Protein AF-A0A0Q3UTJ5-F1 (afdb_monomer_lite)

InterPro domains:
  IPR000152 EGF-type aspartate/asparagine hydroxylation site [PS00010] (29-40)
  IPR000742 EGF-like domain [PS01186] (38-53)
  IPR000742 EGF-like domain [SM00181] (17-54)
  IPR001881 EGF-like calcium-binding domain [SM00179] (14-54)
  IPR018097 EGF-like calcium-binding, conserved site [PS01187] (14-38)
  IPR049883 NOTCH1, EGF-like calcium-binding domain [PF07645] (14-53)
  IPR052080 von Willebrand factor C/EGF & Fibrillin [PTHR47333] (13-55)

Radius of gyration: 30.63 Å; chains: 1; bounding box: 80×65×55 Å

pLDDT: mean 75.4, std 16.78, range [41.69, 96.88]

Structure (mmCIF, N/CA/C/O backbone):
data_AF-A0A0Q3UTJ5-F1
#
_entry.id   AF-A0A0Q3UTJ5-F1
#
loop_
_atom_site.group_PDB
_atom_site.id
_atom_site.type_symbol
_atom_site.label_atom_id
_atom_site.label_alt_id
_atom_site.label_comp_id
_atom_site.label_asym_id
_atom_site.label_entity_id
_atom_site.label_seq_id
_atom_site.pdbx_PDB_ins_code
_atom_site.Cartn_x
_atom_site.Cartn_y
_atom_site.Cartn_z
_atom_site.occupancy
_atom_site.B_iso_or_equiv
_atom_site.auth_seq_id
_atom_site.auth_comp_id
_atom_site.auth_asym_id
_atom_site.auth_atom_id
_atom_site.pdbx_PDB_model_num
ATOM 1 N N . MET A 1 1 ? 36.091 -34.484 -17.602 1.00 43.53 1 MET A N 1
ATOM 2 C CA . MET A 1 1 ? 34.878 -34.883 -18.352 1.00 43.53 1 MET A CA 1
ATOM 3 C C . MET A 1 1 ? 33.910 -35.447 -17.314 1.00 43.53 1 MET A C 1
ATOM 5 O O . MET A 1 1 ? 34.266 -36.459 -16.740 1.00 43.53 1 MET A O 1
ATOM 9 N N . HIS A 1 2 ? 32.810 -34.830 -16.882 1.00 41.69 2 HIS A N 1
ATOM 10 C CA . HIS A 1 2 ? 31.929 -33.809 -17.450 1.00 41.69 2 HIS A CA 1
ATOM 11 C C . HIS A 1 2 ? 31.381 -32.863 -16.353 1.00 41.69 2 HIS A C 1
ATOM 13 O O . HIS A 1 2 ? 30.984 -33.337 -15.297 1.00 41.69 2 HIS A O 1
ATOM 19 N N . HIS A 1 3 ? 31.331 -31.572 -16.702 1.00 46.81 3 HIS A N 1
ATOM 20 C CA . HIS A 1 3 ? 30.205 -30.627 -16.586 1.00 46.81 3 HIS A CA 1
ATOM 21 C C . HIS A 1 3 ? 29.738 -30.138 -15.199 1.00 46.81 3 HIS A C 1
ATOM 23 O O . HIS A 1 3 ? 29.058 -30.837 -14.459 1.00 46.81 3 HIS A O 1
ATOM 29 N N . ASP A 1 4 ? 30.051 -28.861 -14.949 1.00 58.75 4 ASP A N 1
ATOM 30 C CA . ASP A 1 4 ? 29.087 -27.788 -14.648 1.00 58.75 4 ASP A CA 1
ATOM 31 C C . ASP A 1 4 ? 28.059 -28.005 -13.530 1.00 58.75 4 ASP A C 1
ATOM 33 O O . ASP A 1 4 ? 26.873 -28.176 -13.791 1.00 58.75 4 ASP A O 1
ATOM 37 N N . LEU A 1 5 ? 28.484 -27.841 -12.274 1.00 59.97 5 LEU A N 1
ATOM 38 C CA . LEU A 1 5 ? 27.578 -27.487 -11.169 1.00 59.97 5 LEU A CA 1
ATOM 39 C C . LEU A 1 5 ? 28.166 -26.386 -10.270 1.00 59.97 5 LEU A C 1
ATOM 41 O O . LEU A 1 5 ? 28.040 -26.425 -9.053 1.00 59.97 5 LEU A O 1
ATOM 45 N N . CYS A 1 6 ? 28.796 -25.372 -10.870 1.00 56.34 6 CYS A N 1
ATOM 46 C CA . CYS A 1 6 ? 29.050 -24.092 -10.196 1.00 56.34 6 CYS A CA 1
ATOM 47 C C . CYS A 1 6 ? 28.414 -22.942 -10.993 1.00 56.34 6 CYS A C 1
ATOM 49 O O . CYS A 1 6 ? 29.062 -21.985 -11.405 1.00 56.34 6 CYS A O 1
ATOM 51 N N . SER A 1 7 ? 27.125 -23.092 -11.299 1.00 50.16 7 SER A N 1
ATOM 52 C CA . SER A 1 7 ? 26.287 -22.013 -11.844 1.00 50.16 7 SER A CA 1
ATOM 53 C C . SER A 1 7 ? 24.865 -22.024 -11.274 1.00 50.16 7 SER A C 1
ATOM 55 O O . SER A 1 7 ? 24.000 -21.351 -11.818 1.00 50.16 7 SER A O 1
ATOM 57 N N . SER A 1 8 ? 24.586 -22.768 -10.193 1.00 57.75 8 SER A N 1
ATOM 58 C CA . SER A 1 8 ? 23.221 -22.838 -9.644 1.00 57.75 8 SER A CA 1
ATOM 59 C C . SER A 1 8 ? 22.927 -21.868 -8.505 1.00 57.75 8 SER A C 1
ATOM 61 O O . SER A 1 8 ? 21.786 -21.844 -8.072 1.00 57.75 8 SER A O 1
ATOM 63 N N . TRP A 1 9 ? 23.888 -21.070 -8.041 1.00 53.38 9 TRP A N 1
ATOM 64 C CA . TRP A 1 9 ? 23.611 -19.900 -7.200 1.00 53.38 9 TRP A CA 1
ATOM 65 C C . TRP A 1 9 ? 24.229 -18.668 -7.853 1.00 53.38 9 TRP A C 1
ATOM 67 O O . TRP A 1 9 ? 25.098 -18.001 -7.300 1.00 53.38 9 TRP A O 1
ATOM 77 N N . ALA A 1 10 ? 23.782 -18.373 -9.077 1.00 57.03 10 ALA A N 1
ATOM 78 C CA . ALA A 1 10 ? 23.543 -16.970 -9.358 1.00 57.03 10 ALA A CA 1
ATOM 79 C C . ALA A 1 10 ? 22.440 -16.582 -8.377 1.00 57.03 10 ALA A C 1
ATOM 81 O O . ALA A 1 10 ? 21.315 -17.064 -8.497 1.00 57.03 10 ALA A O 1
ATOM 82 N N . GLU A 1 11 ? 22.824 -15.851 -7.336 1.00 58.44 11 GLU A N 1
ATOM 83 C CA . GLU A 1 11 ? 21.916 -15.058 -6.528 1.00 58.44 11 GLU A CA 1
ATOM 84 C C . GLU A 1 11 ? 20.930 -14.410 -7.507 1.00 58.44 11 GLU A C 1
ATOM 86 O O . GLU A 1 11 ? 21.316 -13.509 -8.256 1.00 58.44 11 GLU A O 1
ATOM 91 N N . ASP A 1 12 ? 19.700 -14.923 -7.583 1.00 62.78 12 ASP A N 1
ATOM 92 C CA . ASP A 1 12 ? 18.616 -14.279 -8.320 1.00 62.78 12 ASP A CA 1
ATOM 93 C C . ASP A 1 12 ? 18.233 -13.055 -7.492 1.00 62.78 12 ASP A C 1
ATOM 95 O O . ASP A 1 12 ? 17.244 -13.026 -6.763 1.00 62.78 12 ASP A O 1
ATOM 99 N N . THR A 1 13 ? 19.145 -12.083 -7.483 1.00 73.56 13 THR A N 1
ATOM 100 C CA . THR A 1 13 ? 18.925 -10.773 -6.902 1.00 73.56 13 THR A CA 1
ATOM 101 C C . THR A 1 13 ? 18.013 -10.071 -7.880 1.00 73.56 13 THR A C 1
ATOM 103 O O . THR A 1 13 ? 18.450 -9.357 -8.781 1.00 73.56 13 THR A O 1
ATOM 106 N N . ASP A 1 14 ? 16.731 -10.380 -7.721 1.00 85.00 14 ASP A N 1
ATOM 107 C CA . ASP A 1 14 ? 15.643 -9.687 -8.372 1.00 85.00 14 ASP A CA 1
ATOM 108 C C . ASP A 1 14 ? 15.854 -8.178 -8.224 1.00 85.00 14 ASP A C 1
ATOM 110 O O . ASP A 1 14 ? 16.090 -7.663 -7.124 1.00 85.00 14 ASP A O 1
ATOM 114 N N . VAL A 1 15 ? 15.845 -7.477 -9.352 1.00 89.00 15 VAL A N 1
ATOM 115 C CA . VAL A 1 15 ? 16.027 -6.033 -9.362 1.00 89.00 15 VAL A CA 1
ATOM 116 C C . VAL A 1 15 ? 14.687 -5.398 -9.039 1.00 89.00 15 VAL A C 1
ATOM 118 O O . VAL A 1 15 ? 13.745 -5.538 -9.801 1.00 89.00 15 VAL A O 1
ATOM 121 N N . ASP A 1 16 ? 14.603 -4.665 -7.929 1.00 90.38 16 ASP A N 1
ATOM 122 C CA . ASP A 1 16 ? 13.373 -3.949 -7.599 1.00 90.38 16 ASP A CA 1
ATOM 123 C C . ASP A 1 16 ? 13.181 -2.764 -8.555 1.00 90.38 16 ASP A C 1
ATOM 125 O O . ASP A 1 16 ? 13.697 -1.661 -8.332 1.00 90.38 16 ASP A O 1
ATOM 129 N N . GLU A 1 17 ? 12.434 -2.969 -9.640 1.00 91.31 17 GLU A N 1
ATOM 130 C CA . GLU A 1 17 ? 12.169 -1.894 -10.594 1.00 91.31 17 GLU A CA 1
ATOM 131 C C . GLU A 1 17 ? 11.224 -0.829 -10.024 1.00 91.31 17 GLU A C 1
ATOM 133 O O . GLU A 1 17 ? 11.194 0.296 -10.532 1.00 91.31 17 GLU A O 1
ATOM 138 N N . CYS A 1 18 ? 10.494 -1.132 -8.943 1.00 93.88 18 CYS A N 1
ATOM 139 C CA . CYS A 1 18 ? 9.667 -0.163 -8.225 1.00 93.88 18 CYS A CA 1
ATOM 140 C C . CYS A 1 18 ? 10.490 0.787 -7.350 1.00 93.88 18 CYS A C 1
ATOM 142 O O . CYS A 1 18 ? 10.024 1.892 -7.057 1.00 93.88 18 CYS A O 1
ATOM 144 N N . ALA A 1 19 ? 11.716 0.412 -6.975 1.00 91.44 19 ALA A N 1
ATOM 145 C CA . ALA A 1 19 ? 12.646 1.308 -6.290 1.00 91.44 19 ALA A CA 1
ATOM 146 C C . ALA A 1 19 ? 13.109 2.474 -7.189 1.00 91.44 19 ALA A C 1
ATOM 148 O O . ALA A 1 19 ? 13.583 3.501 -6.694 1.00 91.44 19 ALA A O 1
ATOM 149 N N . ALA A 1 20 ? 12.945 2.359 -8.511 1.00 86.25 20 ALA A N 1
ATOM 150 C CA . ALA A 1 20 ? 13.214 3.445 -9.440 1.00 86.25 20 ALA A CA 1
ATOM 151 C C . ALA A 1 20 ? 12.061 4.462 -9.464 1.00 86.25 20 ALA A C 1
ATOM 153 O O . ALA A 1 20 ? 10.900 4.113 -9.654 1.00 86.25 20 ALA A O 1
ATOM 154 N N . GLN A 1 21 ? 12.375 5.761 -9.416 1.00 78.12 21 GLN A N 1
ATOM 155 C CA . GLN A 1 21 ? 11.370 6.834 -9.547 1.00 78.12 21 GLN A CA 1
ATOM 156 C C . GLN A 1 21 ? 10.633 6.840 -10.901 1.00 78.12 21 GLN A C 1
ATOM 158 O O . GLN A 1 21 ? 9.615 7.512 -11.052 1.00 78.12 21 GLN A O 1
ATOM 163 N N . SER A 1 22 ? 11.134 6.100 -11.891 1.00 85.12 22 SER A N 1
ATOM 164 C CA . SER A 1 22 ? 10.608 6.028 -13.255 1.00 85.12 22 SER A CA 1
ATOM 165 C C . SER A 1 22 ? 9.931 4.692 -13.589 1.00 85.12 22 SER A C 1
ATOM 167 O O . SER A 1 22 ? 9.873 4.329 -14.762 1.00 85.12 22 SER A O 1
ATOM 169 N N . HIS A 1 23 ? 9.404 3.961 -12.600 1.00 87.50 23 HIS A N 1
ATOM 170 C CA . HIS A 1 23 ? 8.747 2.657 -12.807 1.00 87.50 23 HIS A CA 1
ATOM 171 C C . HIS A 1 23 ? 7.529 2.711 -13.762 1.00 87.50 23 HIS A C 1
ATOM 173 O O . HIS A 1 23 ? 7.081 1.699 -14.295 1.00 87.50 23 HIS A O 1
ATOM 179 N N . GLY A 1 24 ? 6.980 3.901 -14.037 1.00 90.75 24 GLY A N 1
ATOM 180 C CA . GLY A 1 24 ? 6.007 4.114 -15.117 1.00 90.75 24 GLY A CA 1
ATOM 181 C C . GLY A 1 24 ? 4.583 3.633 -14.819 1.00 90.75 24 GLY A C 1
ATOM 182 O O . GLY A 1 24 ? 3.746 3.633 -15.719 1.00 90.75 24 GLY A O 1
ATOM 183 N N . CYS A 1 25 ? 4.298 3.255 -13.572 1.00 94.75 25 CYS A N 1
ATOM 184 C CA . CYS A 1 25 ? 2.939 2.999 -13.097 1.00 94.75 25 CYS A CA 1
ATOM 185 C C . CYS A 1 25 ? 2.263 4.316 -12.727 1.00 94.75 25 CYS A C 1
ATOM 187 O O . CYS A 1 25 ? 2.862 5.154 -12.059 1.00 94.75 25 CYS A O 1
ATOM 189 N N . SER A 1 26 ? 0.997 4.475 -13.104 1.00 94.94 26 SER A N 1
ATOM 190 C CA . SER A 1 26 ? 0.229 5.687 -12.790 1.00 94.94 26 SER A CA 1
ATOM 191 C C . SER A 1 26 ? -0.084 5.858 -11.300 1.00 94.94 26 SER A C 1
ATOM 193 O O . SER A 1 26 ? -0.252 6.988 -10.846 1.00 94.94 26 SER A O 1
ATOM 195 N N . GLN A 1 27 ? -0.191 4.758 -10.544 1.00 94.38 27 GLN A N 1
ATOM 196 C CA . GLN A 1 27 ? -0.545 4.788 -9.122 1.00 94.38 27 GLN A CA 1
ATOM 197 C C . GLN A 1 27 ? 0.373 3.919 -8.261 1.00 94.38 27 GLN A C 1
ATOM 199 O O . GLN A 1 27 ? 1.183 4.461 -7.515 1.00 94.38 27 GLN A O 1
ATOM 204 N N . LEU A 1 28 ? 0.228 2.592 -8.312 1.00 94.69 28 LEU A N 1
ATOM 205 C CA . LEU A 1 28 ? 0.979 1.664 -7.464 1.00 94.69 28 LEU A CA 1
ATOM 206 C C . LEU A 1 28 ? 1.900 0.796 -8.324 1.00 94.69 28 LEU A C 1
ATOM 208 O O . LEU A 1 28 ? 1.497 0.346 -9.397 1.00 94.69 28 LEU A O 1
ATOM 212 N N . CYS A 1 29 ? 3.110 0.544 -7.826 1.00 95.75 29 CYS A N 1
ATOM 213 C CA . CYS A 1 29 ? 4.068 -0.404 -8.387 1.00 95.75 29 CYS A CA 1
ATOM 214 C C . CYS A 1 29 ? 4.252 -1.558 -7.401 1.00 95.75 29 CYS A C 1
ATOM 216 O O . CYS A 1 29 ? 4.420 -1.320 -6.205 1.00 95.75 29 CYS A O 1
ATOM 218 N N . LEU A 1 30 ? 4.169 -2.791 -7.891 1.00 94.94 30 LEU A N 1
ATOM 219 C CA . LEU A 1 30 ? 4.362 -4.007 -7.111 1.00 94.94 30 LEU A CA 1
ATOM 220 C C . LEU A 1 30 ? 5.518 -4.798 -7.718 1.00 94.94 30 LEU A C 1
ATOM 222 O O . LEU A 1 30 ? 5.378 -5.315 -8.830 1.00 94.94 30 LEU A O 1
ATOM 226 N N . ASN A 1 31 ? 6.621 -4.899 -6.980 1.00 93.38 31 ASN A N 1
ATOM 227 C CA . ASN A 1 31 ? 7.765 -5.705 -7.382 1.00 93.38 31 ASN A CA 1
ATOM 228 C C . ASN A 1 31 ? 7.433 -7.205 -7.287 1.00 93.38 31 ASN A C 1
ATOM 230 O O . ASN A 1 31 ? 6.692 -7.630 -6.394 1.00 93.38 31 ASN A O 1
ATOM 234 N N . THR A 1 32 ? 7.943 -8.007 -8.214 1.00 91.19 32 THR A N 1
ATOM 235 C CA . THR A 1 32 ? 7.732 -9.459 -8.296 1.00 91.19 32 THR A CA 1
ATOM 2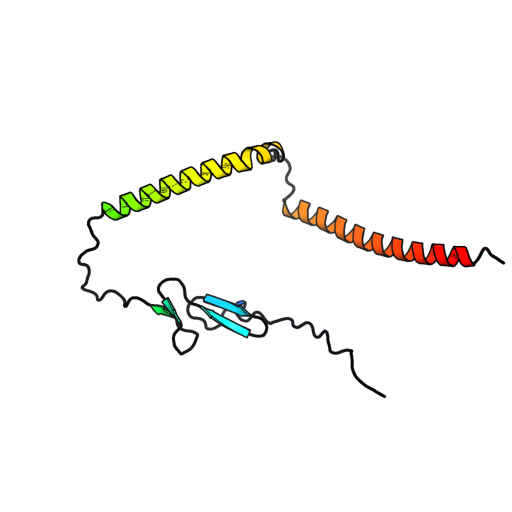36 C C . THR A 1 32 ? 9.029 -10.145 -8.721 1.00 91.19 32 THR A C 1
ATOM 238 O O . THR A 1 32 ? 9.816 -9.560 -9.436 1.00 91.19 32 THR A O 1
ATOM 241 N N . ALA A 1 33 ? 9.260 -11.405 -8.352 1.00 89.94 33 ALA A N 1
ATOM 242 C CA . ALA A 1 33 ? 10.493 -12.074 -8.777 1.00 89.94 33 ALA A CA 1
ATOM 243 C C . ALA A 1 33 ? 10.619 -12.110 -10.319 1.00 89.94 33 ALA A C 1
ATOM 245 O O . ALA A 1 33 ? 9.768 -12.685 -11.007 1.00 89.94 33 ALA A O 1
ATOM 246 N N . GLY A 1 34 ? 11.670 -11.477 -10.837 1.00 86.69 34 GLY A N 1
ATOM 247 C CA . GLY A 1 34 ? 12.009 -11.314 -12.244 1.00 86.69 34 GLY A CA 1
ATOM 248 C C . GLY A 1 34 ? 11.287 -10.175 -12.979 1.00 86.69 34 GLY A C 1
ATOM 249 O O . GLY A 1 34 ? 11.447 -10.091 -14.201 1.00 86.69 34 GLY A O 1
ATOM 250 N N . SER A 1 35 ? 10.438 -9.366 -12.320 1.00 90.50 35 SER A N 1
ATOM 251 C CA . SER A 1 35 ? 9.700 -8.261 -12.965 1.00 90.50 35 SER A CA 1
ATOM 252 C C . SER A 1 35 ? 8.923 -7.357 -11.990 1.00 90.50 35 SER A C 1
ATOM 254 O O . SER A 1 35 ? 8.848 -7.591 -10.796 1.00 90.50 35 SER A O 1
ATOM 256 N N . PHE A 1 36 ? 8.118 -6.430 -12.508 1.00 93.44 36 PHE A N 1
ATOM 257 C CA . PHE A 1 36 ? 7.137 -5.690 -11.714 1.00 93.44 36 PHE A CA 1
ATOM 258 C C . PHE A 1 36 ? 5.780 -5.618 -12.414 1.00 93.44 36 PHE A C 1
ATOM 260 O O . PHE A 1 36 ? 5.647 -5.797 -13.627 1.00 93.44 36 PHE A O 1
ATOM 267 N N . ARG A 1 37 ? 4.736 -5.303 -11.644 1.00 94.38 37 ARG A N 1
ATOM 268 C CA . ARG A 1 37 ? 3.404 -5.002 -12.181 1.00 94.38 37 ARG A CA 1
ATOM 269 C C . ARG A 1 37 ? 2.819 -3.745 -11.565 1.00 94.38 37 ARG A C 1
ATOM 271 O O . ARG A 1 37 ? 3.018 -3.460 -10.386 1.00 94.38 37 ARG A O 1
ATOM 278 N N . CYS A 1 38 ? 2.027 -3.026 -12.348 1.00 96.31 38 CYS A N 1
ATOM 279 C CA . CYS A 1 38 ? 1.278 -1.889 -11.839 1.00 96.31 38 CYS A CA 1
ATOM 280 C C . CYS A 1 38 ? -0.054 -2.332 -11.230 1.00 96.31 38 CYS A C 1
ATOM 282 O O . CYS A 1 38 ? -0.695 -3.274 -11.697 1.00 96.31 38 CYS A O 1
ATOM 284 N N . ALA A 1 39 ? -0.480 -1.618 -10.195 1.00 95.44 39 ALA A N 1
ATOM 285 C CA . ALA A 1 39 ? -1.778 -1.786 -9.562 1.00 95.44 39 ALA A CA 1
ATOM 286 C C . ALA A 1 39 ? -2.458 -0.427 -9.353 1.00 95.44 39 ALA A C 1
ATOM 288 O O . ALA A 1 39 ? -1.826 0.633 -9.423 1.00 95.44 39 ALA A O 1
ATOM 289 N N . CYS A 1 40 ? -3.761 -0.473 -9.091 1.00 96.88 40 CYS A N 1
ATOM 290 C CA . CYS A 1 40 ? -4.586 0.705 -8.873 1.00 96.88 40 CYS A CA 1
ATOM 291 C C . CYS A 1 40 ? -5.144 0.714 -7.451 1.00 96.88 40 CYS A C 1
ATOM 293 O O . CYS A 1 40 ? -5.369 -0.339 -6.857 1.00 96.88 40 CYS A O 1
ATOM 295 N N . ARG A 1 41 ? -5.347 1.915 -6.907 1.00 95.19 41 ARG A N 1
ATOM 296 C CA . ARG A 1 41 ? -6.048 2.127 -5.638 1.00 95.19 41 ARG A CA 1
ATOM 297 C C . ARG A 1 41 ? -7.529 1.785 -5.794 1.00 95.19 41 ARG A C 1
ATOM 299 O O . ARG A 1 41 ? -8.055 1.752 -6.908 1.00 95.19 41 ARG A O 1
ATOM 306 N N . ASP A 1 42 ? -8.203 1.598 -4.667 1.00 92.56 42 ASP A N 1
ATOM 307 C CA . ASP A 1 42 ? -9.642 1.354 -4.646 1.00 92.56 42 ASP A CA 1
ATOM 308 C C . ASP A 1 42 ? -10.412 2.425 -5.431 1.00 92.56 42 ASP A C 1
ATOM 310 O O . ASP A 1 42 ? -10.098 3.618 -5.382 1.00 92.56 42 ASP A O 1
ATOM 314 N N . GLY A 1 43 ? -11.419 1.986 -6.188 1.00 91.19 43 GLY A N 1
ATOM 315 C CA . GLY A 1 43 ? -12.184 2.851 -7.089 1.00 91.19 43 GLY A CA 1
ATOM 316 C C . GLY A 1 43 ? -11.561 3.048 -8.476 1.00 91.19 43 GLY A C 1
ATOM 317 O O . GLY A 1 43 ? -12.133 3.781 -9.282 1.00 91.19 43 GLY A O 1
ATOM 318 N N . PHE A 1 44 ? -10.444 2.385 -8.793 1.00 94.38 44 PHE A N 1
ATOM 319 C CA . PHE A 1 44 ? -9.798 2.417 -10.109 1.00 94.38 44 PHE A CA 1
ATOM 320 C C . PHE A 1 44 ? -9.537 1.003 -10.656 1.00 94.38 44 PHE A C 1
ATOM 322 O O . PHE A 1 44 ? -9.341 0.051 -9.907 1.00 94.38 44 PHE A O 1
ATOM 329 N N . SER A 1 45 ? -9.511 0.876 -11.982 1.00 94.81 45 SER A N 1
ATOM 330 C CA . SER A 1 45 ? -9.153 -0.339 -12.721 1.00 94.81 45 SER A CA 1
ATOM 331 C C . SER A 1 45 ? -7.919 -0.109 -13.581 1.00 94.81 45 SER A C 1
ATOM 333 O O . SER A 1 45 ? -7.705 0.992 -14.092 1.00 94.81 45 SER A O 1
ATOM 335 N N . LEU A 1 46 ? -7.101 -1.150 -13.732 1.00 95.94 46 LEU A N 1
ATOM 336 C CA . LEU A 1 46 ? -5.917 -1.101 -14.580 1.00 95.94 46 LEU A CA 1
ATOM 337 C C . LEU A 1 46 ? -6.343 -1.111 -16.053 1.00 95.94 46 LEU A C 1
ATOM 339 O O . LEU A 1 46 ? -7.112 -1.973 -16.479 1.00 95.94 46 LEU A O 1
ATOM 343 N N . ALA A 1 47 ? -5.853 -0.144 -16.821 1.00 93.75 47 ALA A N 1
ATOM 344 C CA . ALA A 1 47 ? -6.119 -0.027 -18.245 1.00 93.75 47 ALA A CA 1
ATOM 345 C C . ALA A 1 47 ? -5.363 -1.098 -19.052 1.00 93.75 47 ALA A C 1
ATOM 347 O O . ALA A 1 47 ? -4.460 -1.775 -18.558 1.00 93.75 47 ALA A O 1
ATOM 348 N N . ALA A 1 48 ? -5.707 -1.222 -20.337 1.00 94.38 48 ALA A N 1
ATOM 349 C CA . ALA A 1 48 ? -5.107 -2.201 -21.249 1.00 94.38 48 ALA A CA 1
ATOM 350 C C . ALA A 1 48 ? -3.598 -1.996 -21.497 1.00 94.38 48 ALA A C 1
ATOM 352 O O . ALA A 1 48 ? -2.934 -2.896 -22.000 1.00 94.38 48 ALA A O 1
ATOM 353 N N . ASP A 1 49 ? -3.047 -0.833 -21.142 1.00 94.31 49 ASP A N 1
ATOM 354 C CA . ASP A 1 49 ? -1.605 -0.564 -21.191 1.00 94.31 49 ASP A CA 1
ATOM 355 C C . ASP A 1 49 ? -0.836 -1.144 -19.988 1.00 94.31 49 ASP A C 1
ATOM 357 O O . ASP A 1 49 ? 0.385 -1.011 -19.920 1.00 94.31 49 ASP A O 1
ATOM 361 N N . HIS A 1 50 ? -1.549 -1.759 -19.036 1.00 93.25 50 HIS A N 1
ATOM 362 C CA . HIS A 1 50 ? -1.036 -2.325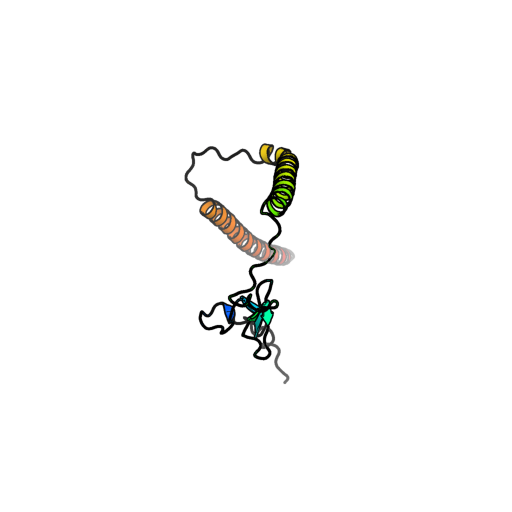 -17.788 1.00 93.25 50 HIS A CA 1
ATOM 363 C C . HIS A 1 50 ? -0.272 -1.320 -16.907 1.00 93.25 50 HIS A C 1
ATOM 365 O O . HIS A 1 50 ? 0.502 -1.724 -16.041 1.00 93.25 50 HIS A O 1
ATOM 371 N N . LYS A 1 51 ? -0.486 -0.013 -17.105 1.00 93.56 51 LYS A N 1
ATOM 372 C CA . LYS A 1 51 ? 0.231 1.065 -16.403 1.00 93.56 51 LYS A CA 1
ATOM 373 C C . LYS A 1 51 ? -0.702 2.153 -15.889 1.00 93.56 51 LYS A C 1
ATOM 375 O O . LYS A 1 51 ? -0.507 2.667 -14.781 1.00 93.56 51 LYS A O 1
ATOM 380 N N . SER A 1 52 ? -1.714 2.504 -16.671 1.00 95.12 52 SER A N 1
ATOM 381 C CA . SER A 1 52 ? -2.664 3.565 -16.363 1.00 95.12 52 SER A CA 1
ATOM 382 C C . SER A 1 52 ? -3.838 3.037 -15.546 1.00 95.12 52 SER A C 1
ATOM 384 O O . SER A 1 52 ? -4.318 1.931 -15.766 1.00 95.12 52 SER A O 1
ATOM 386 N N . CYS A 1 53 ? -4.325 3.848 -14.614 1.00 95.25 53 CYS A N 1
ATOM 387 C CA . CYS A 1 53 ? -5.480 3.532 -13.785 1.00 95.25 53 CYS A CA 1
ATOM 388 C C . CYS A 1 53 ? -6.664 4.407 -14.190 1.00 95.25 53 CYS A C 1
ATOM 390 O O . CYS A 1 53 ? -6.579 5.635 -14.155 1.00 95.25 53 CYS A O 1
ATOM 392 N N . GLN A 1 54 ? -7.773 3.771 -14.556 1.00 93.69 54 GLN A N 1
ATOM 393 C CA . GLN A 1 54 ? -9.018 4.433 -14.932 1.00 93.69 54 GLN A CA 1
ATOM 394 C C . GLN A 1 54 ? -10.038 4.332 -13.796 1.00 93.69 54 GLN A C 1
ATOM 396 O O . GLN A 1 54 ? -10.187 3.250 -13.225 1.00 93.69 54 GLN A O 1
ATOM 401 N N . PRO A 1 55 ? -10.748 5.420 -13.451 1.00 90.62 55 PRO A N 1
ATOM 402 C CA . PRO A 1 55 ? -11.819 5.365 -12.464 1.00 90.62 55 PRO A CA 1
ATOM 403 C C . PRO A 1 55 ? -12.856 4.298 -12.833 1.00 90.62 55 PRO A C 1
ATOM 405 O O . PRO A 1 55 ? -13.327 4.254 -13.967 1.00 90.62 55 PRO A O 1
ATOM 408 N N . LEU A 1 56 ? -13.227 3.453 -11.871 1.00 87.62 56 LEU A N 1
ATOM 409 C CA . LEU A 1 56 ? -14.334 2.501 -12.016 1.00 87.62 56 LEU A CA 1
ATOM 410 C C . LEU A 1 56 ? -15.683 3.222 -12.110 1.00 87.62 56 LEU A C 1
ATOM 412 O O . LEU A 1 56 ? -16.609 2.733 -12.753 1.00 87.62 56 LEU A O 1
ATOM 416 N N . VAL A 1 57 ? -15.781 4.389 -11.469 1.00 83.25 57 VAL A N 1
ATOM 417 C CA . VAL A 1 57 ? -16.929 5.289 -11.560 1.00 83.25 57 VAL A CA 1
ATOM 418 C C . VAL A 1 57 ? -16.508 6.483 -12.415 1.00 83.25 57 VAL A C 1
ATOM 420 O O . VAL A 1 57 ? -15.529 7.146 -12.058 1.00 83.25 57 VAL A O 1
ATOM 423 N N . PRO A 1 58 ? -17.194 6.775 -13.535 1.00 72.25 58 PRO A N 1
ATOM 424 C CA . PRO A 1 58 ? -16.899 7.968 -14.317 1.00 72.25 58 PRO A CA 1
ATOM 425 C C . PRO A 1 58 ? -17.016 9.201 -13.419 1.00 72.25 58 PRO A C 1
ATOM 427 O O . PRO A 1 58 ? -17.894 9.266 -12.556 1.00 72.25 58 PRO A O 1
ATOM 430 N N . ALA A 1 59 ? -16.099 10.158 -13.597 1.00 65.19 59 ALA A N 1
ATOM 431 C CA . ALA A 1 59 ? -16.132 11.409 -12.851 1.00 65.19 59 ALA A CA 1
ATOM 432 C C . ALA A 1 59 ? -17.550 11.997 -12.931 1.00 65.19 59 ALA A C 1
ATOM 434 O O . ALA A 1 59 ? -18.130 11.992 -14.021 1.00 65.19 59 ALA A O 1
ATOM 435 N N . PRO A 1 60 ? -18.132 12.463 -11.810 1.00 63.59 60 PRO A N 1
ATOM 436 C CA . PRO A 1 60 ? -19.443 13.080 -11.861 1.00 63.59 60 PRO A CA 1
ATOM 437 C C . PRO A 1 60 ? -19.370 14.240 -12.853 1.00 63.59 60 PRO A C 1
ATOM 439 O O . PRO A 1 60 ? -18.537 15.137 -12.707 1.00 63.59 60 PRO A O 1
ATOM 442 N N . GLU A 1 61 ? -20.210 14.181 -13.886 1.00 54.00 61 GLU A N 1
ATOM 443 C CA . GLU A 1 61 ? -20.388 15.270 -14.843 1.00 54.00 61 GLU A CA 1
ATOM 444 C C . GLU A 1 61 ? -20.550 16.588 -14.060 1.00 54.00 61 GLU A C 1
ATOM 446 O O . GLU A 1 61 ? -21.241 16.588 -13.027 1.00 54.00 61 GLU A O 1
ATOM 451 N N . PRO A 1 62 ? -19.947 17.710 -14.501 1.00 61.41 62 PRO A N 1
ATOM 452 C CA . PRO A 1 62 ? -20.144 19.010 -13.868 1.00 61.41 62 PRO A CA 1
ATOM 453 C C . PRO A 1 62 ? -21.616 19.428 -14.023 1.00 61.41 62 PRO A C 1
ATOM 455 O O . PRO A 1 62 ? -21.995 20.103 -14.974 1.00 61.41 62 PRO A O 1
ATOM 458 N N . GLY A 1 63 ? -22.468 18.964 -13.105 1.00 59.62 63 GLY A N 1
ATOM 459 C CA . GLY A 1 63 ? -23.921 19.123 -13.178 1.00 59.62 63 GLY A CA 1
ATOM 460 C C . GLY A 1 63 ? -24.755 18.056 -12.458 1.00 59.62 63 GLY A C 1
ATOM 461 O O . GLY A 1 63 ? -25.935 18.297 -12.227 1.00 59.62 63 GLY A O 1
ATOM 462 N N . ALA A 1 64 ? -24.185 16.918 -12.042 1.00 50.00 64 ALA A N 1
ATOM 463 C CA . ALA A 1 64 ? -24.928 15.845 -11.364 1.00 50.00 64 ALA A CA 1
ATOM 464 C C . ALA A 1 64 ? -24.613 15.747 -9.857 1.00 50.00 64 ALA A C 1
ATOM 466 O O . ALA A 1 64 ? -24.258 14.690 -9.344 1.00 50.00 64 ALA A O 1
ATOM 467 N N . PHE A 1 65 ? -24.760 16.852 -9.121 1.00 48.91 65 PHE A N 1
ATOM 468 C CA . PHE A 1 65 ? -24.916 16.818 -7.661 1.00 48.91 65 PHE A CA 1
ATOM 469 C C . PHE A 1 65 ? -26.416 16.884 -7.358 1.00 48.91 65 PHE A C 1
ATOM 471 O O . PHE A 1 65 ? -26.993 17.945 -7.132 1.00 48.91 65 PHE A O 1
ATOM 478 N N . SER A 1 66 ? -27.099 15.749 -7.424 1.00 51.03 66 SER A N 1
ATOM 479 C CA . SER A 1 66 ? -28.440 15.625 -6.860 1.00 51.03 66 SER A CA 1
ATOM 480 C C . SER A 1 66 ? -28.542 14.278 -6.172 1.00 51.03 66 SER A C 1
ATOM 482 O O . SER A 1 66 ? -28.486 13.238 -6.813 1.00 51.03 66 SER A O 1
ATOM 484 N N . GLN A 1 67 ? -28.679 14.369 -4.847 1.00 48.00 67 GLN A N 1
ATOM 485 C CA . GLN A 1 67 ? -28.818 13.292 -3.867 1.00 48.00 67 GLN A CA 1
ATOM 486 C C . GLN A 1 67 ? -27.516 12.595 -3.437 1.00 48.00 67 GLN A C 1
ATOM 488 O O . GLN A 1 67 ? -27.401 11.377 -3.443 1.00 48.00 67 GLN A O 1
ATOM 493 N N . ALA A 1 68 ? -26.593 13.377 -2.866 1.00 49.78 68 ALA A N 1
ATOM 494 C CA . ALA A 1 68 ? -26.185 13.004 -1.514 1.00 49.78 68 ALA A CA 1
ATOM 495 C C . ALA A 1 68 ? -27.440 13.154 -0.639 1.00 49.78 68 ALA A C 1
ATOM 497 O O . ALA A 1 68 ? -28.037 14.236 -0.607 1.00 49.78 68 ALA A O 1
ATOM 498 N N . GLY A 1 69 ? -27.887 12.068 -0.005 1.00 53.94 69 GLY A N 1
ATOM 499 C CA . GLY A 1 69 ? -28.902 12.149 1.044 1.00 53.94 69 GLY A CA 1
ATOM 500 C C . GLY A 1 69 ? -28.510 13.204 2.091 1.00 53.94 69 GLY A C 1
ATOM 501 O O . GLY A 1 69 ? -27.343 13.607 2.158 1.00 53.94 69 GLY A O 1
ATOM 502 N N . PRO A 1 70 ? -29.468 13.710 2.883 1.00 55.38 70 PRO A N 1
ATOM 503 C CA . PRO A 1 70 ? -29.193 14.749 3.868 1.00 55.38 70 PRO A CA 1
ATOM 504 C C . PRO A 1 70 ? -27.965 14.382 4.733 1.00 55.38 70 PRO A C 1
ATOM 506 O O . PRO A 1 70 ? -27.784 13.210 5.074 1.00 55.38 70 PRO A O 1
ATOM 509 N N . PRO A 1 71 ? -27.120 15.359 5.128 1.00 55.44 71 PRO A N 1
ATOM 510 C CA . PRO A 1 71 ? -25.855 15.160 5.861 1.00 55.44 71 PRO A CA 1
ATOM 511 C C . PRO A 1 71 ? -26.024 14.606 7.292 1.00 55.44 71 PRO A C 1
ATOM 513 O O . PRO A 1 71 ? -25.138 14.748 8.136 1.00 55.44 71 PRO A O 1
ATOM 516 N N . SER A 1 72 ? -27.180 14.021 7.584 1.00 53.97 72 SER A N 1
ATOM 517 C CA . SER A 1 72 ? -27.561 13.344 8.814 1.00 53.97 72 SER A CA 1
ATOM 518 C C . SER A 1 72 ? -27.293 11.837 8.776 1.00 53.97 72 SER A C 1
ATOM 520 O O . SER A 1 72 ? -27.015 11.279 9.828 1.00 53.97 72 SER A O 1
ATOM 522 N N . GLU A 1 73 ? -27.307 11.181 7.610 1.00 54.12 73 GLU A N 1
ATOM 523 C CA . GLU A 1 73 ? -27.214 9.707 7.546 1.00 54.12 73 GLU A CA 1
ATOM 524 C C . GLU A 1 73 ? -25.761 9.200 7.582 1.00 54.12 73 GLU A C 1
ATOM 526 O O . GLU A 1 73 ? -25.432 8.296 8.344 1.00 54.12 73 GLU A O 1
ATOM 531 N N . VAL A 1 74 ? -24.840 9.896 6.903 1.00 62.69 74 VAL A N 1
ATOM 532 C CA . VAL A 1 74 ? -23.394 9.579 6.934 1.00 62.69 74 VAL A CA 1
ATOM 533 C C . VAL A 1 74 ? -22.780 9.835 8.320 1.00 62.69 74 VAL A C 1
ATOM 535 O O . VAL A 1 74 ? -21.796 9.209 8.709 1.00 62.69 74 VAL A O 1
ATOM 538 N N . LYS A 1 75 ? -23.363 10.746 9.111 1.00 63.50 75 LYS A N 1
ATOM 539 C CA . LYS A 1 75 ? -22.879 11.052 10.467 1.00 63.50 75 LYS A CA 1
ATOM 540 C C . LYS A 1 75 ? -23.163 9.930 11.456 1.00 63.50 75 LYS A C 1
ATOM 542 O O . LYS A 1 75 ? -22.335 9.698 12.333 1.00 63.50 75 LYS A O 1
ATOM 547 N N . GLU A 1 76 ? -24.298 9.250 11.322 1.00 70.12 76 GLU A N 1
ATOM 548 C CA . GLU A 1 76 ? -24.651 8.165 12.237 1.00 70.12 76 GLU A CA 1
ATOM 549 C C . GLU A 1 76 ? -23.872 6.878 11.918 1.00 70.12 76 GLU A C 1
ATOM 551 O O . GLU A 1 76 ? -23.421 6.221 12.852 1.00 70.12 76 GLU A O 1
ATOM 556 N N . GLU A 1 77 ? -23.573 6.577 10.646 1.00 68.75 77 GLU A N 1
ATOM 557 C CA . GLU A 1 77 ? -22.681 5.453 10.294 1.00 68.75 77 GLU A CA 1
ATOM 558 C C . GLU A 1 77 ? -21.241 5.668 10.790 1.00 68.75 77 GLU A C 1
ATOM 560 O O . GLU A 1 77 ? -20.627 4.773 11.370 1.00 68.75 77 GLU A O 1
ATOM 565 N N 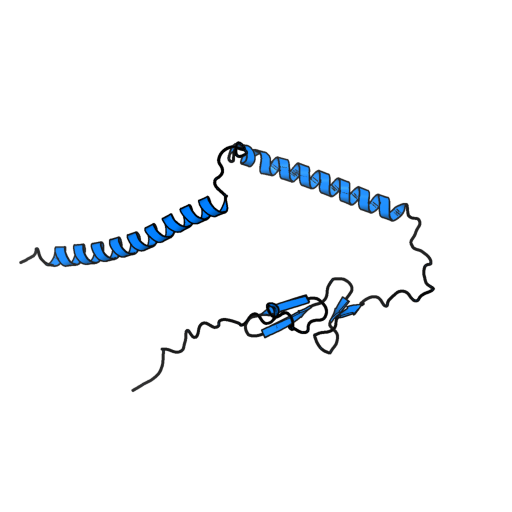. VAL A 1 78 ? -20.697 6.881 10.632 1.00 83.56 78 VAL A N 1
ATOM 566 C CA . VAL A 1 78 ? -19.349 7.218 11.129 1.00 83.56 78 VAL A CA 1
ATOM 567 C C . VAL A 1 78 ? -19.288 7.173 12.658 1.00 83.56 78 VAL A C 1
ATOM 569 O O . VAL A 1 78 ? -18.267 6.794 13.234 1.00 83.56 78 VAL A O 1
ATOM 572 N N . LYS A 1 79 ? -20.381 7.532 13.332 1.00 83.88 79 LYS A N 1
ATOM 573 C CA . LYS A 1 79 ? -20.501 7.462 14.789 1.00 83.88 79 LYS A CA 1
ATOM 574 C C . LYS A 1 79 ? -20.577 6.018 15.286 1.00 83.88 79 LYS A C 1
ATOM 576 O O . LYS A 1 79 ? -19.885 5.706 16.251 1.00 83.88 79 LYS A O 1
ATOM 581 N N . ASP A 1 80 ? -21.324 5.144 14.607 1.00 87.62 80 ASP A N 1
ATOM 582 C CA . ASP A 1 80 ? -21.326 3.700 14.892 1.00 87.62 80 ASP A CA 1
ATOM 583 C C . ASP A 1 80 ? -19.920 3.104 14.741 1.00 87.62 80 ASP A C 1
ATOM 585 O O . ASP A 1 80 ? -19.403 2.459 15.657 1.00 87.62 80 ASP A O 1
ATOM 589 N N . LEU A 1 81 ? -19.249 3.396 13.622 1.00 88.25 81 LEU A N 1
ATOM 590 C CA . LEU A 1 81 ? -17.885 2.930 13.376 1.00 88.25 81 LEU A CA 1
ATOM 591 C C . LEU A 1 81 ? -16.908 3.439 14.439 1.00 88.25 81 LEU A C 1
ATOM 593 O O . LEU A 1 81 ? -16.097 2.660 14.93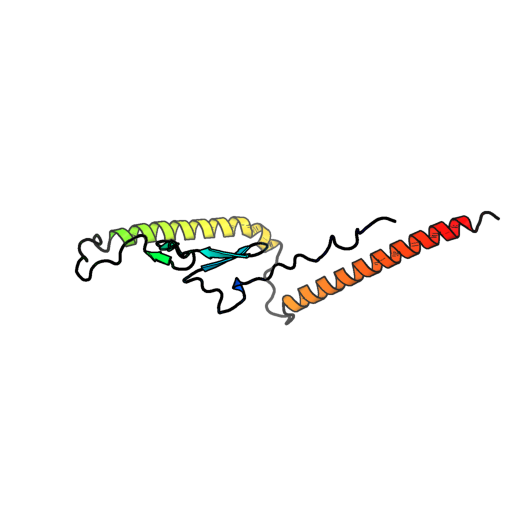7 1.00 88.25 81 LEU A O 1
ATOM 597 N N . ARG A 1 82 ? -17.014 4.708 14.846 1.00 90.12 82 ARG A N 1
ATOM 598 C CA . ARG A 1 82 ? -16.193 5.273 15.924 1.00 90.12 82 ARG A CA 1
ATOM 599 C C . ARG A 1 82 ? -16.412 4.542 17.247 1.00 90.12 82 ARG A C 1
ATOM 601 O O . ARG A 1 82 ? -15.435 4.155 17.879 1.00 90.12 82 ARG A O 1
ATOM 608 N N . SER A 1 83 ? -17.662 4.289 17.632 1.00 93.69 83 SER A N 1
ATOM 609 C CA . SER A 1 83 ? -17.968 3.543 18.858 1.00 93.69 83 SER A CA 1
ATOM 610 C C . SER A 1 83 ? -17.435 2.109 18.811 1.00 93.69 83 SER A C 1
ATOM 612 O O . SER A 1 83 ? -16.960 1.582 19.818 1.00 93.69 83 SER A O 1
ATOM 614 N N . ARG A 1 84 ? -17.450 1.471 17.636 1.00 95.12 84 ARG A N 1
ATOM 615 C CA . ARG A 1 84 ? -16.863 0.138 17.441 1.00 95.12 84 ARG A CA 1
ATOM 616 C C . ARG A 1 84 ? -15.338 0.154 17.536 1.00 95.12 84 ARG A C 1
ATOM 618 O O . ARG A 1 84 ? -14.776 -0.770 18.121 1.00 95.12 84 ARG A O 1
ATOM 625 N N . VAL A 1 85 ? -14.678 1.183 17.002 1.00 95.38 85 VAL A N 1
ATOM 626 C CA . VAL A 1 85 ? -13.224 1.381 17.128 1.00 95.38 85 VAL A CA 1
ATOM 627 C C . VAL A 1 85 ? -12.835 1.599 18.591 1.00 95.38 85 VAL A C 1
ATOM 629 O O . VAL A 1 85 ? -11.959 0.896 19.083 1.00 95.38 85 VAL A O 1
ATOM 632 N N . GLU A 1 86 ? -13.543 2.469 19.315 1.00 96.06 86 GLU A N 1
ATOM 633 C CA . GLU A 1 86 ? -13.312 2.722 20.747 1.00 96.06 86 GLU A CA 1
ATOM 634 C C . GLU A 1 86 ? -13.496 1.437 21.584 1.00 96.06 86 GLU A C 1
ATOM 636 O O . GLU A 1 86 ? -12.698 1.135 22.472 1.00 96.06 86 GLU A O 1
ATOM 641 N N . ALA A 1 87 ? -14.499 0.612 21.262 1.00 94.44 87 ALA A N 1
ATOM 642 C CA . ALA A 1 87 ? -14.712 -0.675 21.929 1.00 94.44 87 ALA A CA 1
ATOM 643 C C . ALA A 1 87 ? -13.619 -1.713 21.608 1.00 94.44 87 ALA A C 1
ATOM 645 O O . ALA A 1 87 ? -13.258 -2.520 22.468 1.00 94.44 87 ALA A O 1
ATOM 646 N N . LEU A 1 88 ? -13.100 -1.728 20.376 1.00 94.75 88 LEU A N 1
ATOM 647 C CA . LEU A 1 88 ? -11.975 -2.585 19.995 1.00 94.75 88 LEU A CA 1
ATOM 648 C C . LEU A 1 88 ? -10.682 -2.149 20.686 1.00 94.75 88 LEU A C 1
ATOM 650 O O . LEU A 1 88 ? -9.933 -3.006 21.147 1.00 94.75 88 LEU A O 1
ATOM 654 N N . GLU A 1 89 ? -10.454 -0.846 20.824 1.00 94.00 89 GLU A N 1
ATOM 655 C CA . GLU A 1 89 ? -9.303 -0.292 21.535 1.00 94.00 89 GLU A CA 1
ATOM 656 C C . GLU A 1 89 ? -9.317 -0.680 23.020 1.00 94.00 89 GLU A C 1
ATOM 658 O O . GLU A 1 89 ? -8.317 -1.171 23.542 1.00 94.00 89 GLU A O 1
ATOM 663 N N . GLN A 1 90 ? -10.471 -0.582 23.688 1.00 94.00 90 GLN A N 1
ATOM 664 C CA . GLN A 1 90 ? -10.627 -1.036 25.077 1.00 94.00 90 GLN A CA 1
ATOM 665 C C . GLN A 1 90 ? -10.387 -2.543 25.230 1.00 94.00 90 GLN A C 1
ATOM 667 O O . GLN A 1 90 ? -9.742 -2.987 26.183 1.00 94.00 90 GLN A O 1
ATOM 672 N N . LYS A 1 91 ? -10.873 -3.349 24.278 1.00 93.25 91 LYS A N 1
ATOM 673 C CA . LYS A 1 91 ? -10.617 -4.797 24.261 1.00 93.25 91 LYS A CA 1
ATOM 674 C C . LYS A 1 91 ? -9.137 -5.102 24.064 1.00 93.25 91 LYS A C 1
ATOM 676 O O . LYS A 1 91 ? -8.610 -5.981 24.739 1.00 93.25 91 LYS A O 1
ATOM 681 N N . LEU A 1 92 ? -8.465 -4.369 23.182 1.00 90.75 92 LEU A N 1
ATOM 682 C CA . LEU A 1 92 ? -7.032 -4.506 22.965 1.00 90.75 92 LEU A CA 1
ATOM 683 C C . LEU A 1 92 ? -6.248 -4.125 24.227 1.00 90.75 92 LEU A C 1
ATOM 685 O O . LEU A 1 92 ? -5.372 -4.881 24.637 1.00 90.75 92 LEU A O 1
ATOM 689 N N . GLN A 1 93 ? -6.610 -3.030 24.904 1.00 89.06 93 GLN A N 1
ATOM 690 C CA . GLN A 1 93 ? -6.000 -2.653 26.184 1.00 89.06 93 GLN A CA 1
ATOM 691 C C . GLN A 1 93 ? -6.181 -3.732 27.257 1.00 89.06 93 GLN A C 1
ATOM 693 O O . GLN A 1 93 ? -5.239 -4.007 27.992 1.00 89.06 93 GLN A O 1
ATOM 698 N N . LEU A 1 94 ? -7.339 -4.396 27.327 1.00 88.81 94 LEU A N 1
ATOM 699 C CA . LEU A 1 94 ? -7.562 -5.517 28.251 1.00 88.81 94 LEU A CA 1
ATOM 700 C C . LEU A 1 94 ? -6.696 -6.741 27.926 1.00 88.81 94 LEU A C 1
ATOM 702 O O . LEU A 1 94 ? -6.199 -7.393 28.841 1.00 88.81 94 LEU A O 1
ATOM 706 N N . VAL A 1 95 ? -6.497 -7.047 26.642 1.00 88.69 95 VAL A N 1
ATOM 707 C CA . VAL A 1 95 ? -5.627 -8.149 26.196 1.00 88.69 95 VAL A CA 1
ATOM 708 C C . VAL A 1 95 ? -4.151 -7.836 26.457 1.00 88.69 95 VAL A C 1
ATOM 710 O O . VAL A 1 95 ? -3.389 -8.735 26.803 1.00 88.69 95 VAL A O 1
ATOM 713 N N . LEU A 1 96 ? -3.750 -6.569 26.326 1.00 82.62 96 LEU A N 1
ATOM 714 C CA . LEU A 1 96 ? -2.376 -6.107 26.536 1.00 82.62 96 LEU A CA 1
ATOM 715 C C . LEU A 1 96 ? -2.054 -5.777 28.005 1.00 82.62 96 LEU A C 1
ATOM 717 O O . LEU A 1 96 ? -0.885 -5.792 28.383 1.00 82.62 96 LEU A O 1
ATOM 721 N N . ALA A 1 97 ? -3.052 -5.533 28.861 1.00 78.56 97 ALA A N 1
ATOM 722 C CA . ALA A 1 97 ? -2.865 -5.190 30.276 1.00 78.56 97 ALA A CA 1
ATOM 723 C C . ALA A 1 97 ? -2.012 -6.202 31.079 1.00 78.56 97 ALA A C 1
ATOM 725 O O . ALA A 1 97 ? -1.171 -5.769 31.875 1.00 78.56 97 ALA A O 1
ATOM 726 N N . PRO A 1 98 ? -2.133 -7.529 30.874 1.00 80.44 98 PRO A N 1
ATOM 727 C CA . PRO A 1 98 ? -1.233 -8.504 31.490 1.00 80.44 98 PRO A CA 1
ATOM 728 C C . PRO A 1 98 ? 0.224 -8.360 31.022 1.00 80.44 98 PRO A C 1
ATOM 730 O O . PRO A 1 98 ? 1.144 -8.590 31.802 1.00 80.44 98 PRO A O 1
ATOM 733 N N . PHE A 1 99 ? 0.445 -7.938 29.772 1.00 68.44 99 PHE A N 1
ATOM 734 C CA . PHE A 1 99 ? 1.777 -7.751 29.189 1.00 68.44 99 PHE A CA 1
ATOM 735 C C . PHE A 1 99 ? 2.423 -6.424 29.603 1.00 68.44 99 PHE A C 1
ATOM 737 O O . PHE A 1 99 ? 3.635 -6.380 29.793 1.00 68.44 99 PHE A O 1
ATOM 744 N N . HIS A 1 100 ? 1.637 -5.370 29.848 1.00 64.19 100 HIS A N 1
ATOM 745 C CA . HIS A 1 100 ? 2.135 -4.105 30.414 1.00 64.19 100 HIS A CA 1
ATOM 746 C C . HIS A 1 100 ? 2.691 -4.247 31.843 1.00 64.19 100 HIS A C 1
ATOM 748 O O . HIS A 1 100 ? 3.472 -3.413 32.282 1.00 64.19 100 HIS A O 1
ATOM 754 N N . ASN A 1 101 ? 2.336 -5.310 32.572 1.00 59.47 101 ASN A N 1
ATOM 755 C CA . ASN A 1 101 ? 2.949 -5.626 33.869 1.00 59.47 101 ASN A CA 1
ATOM 756 C C . ASN A 1 101 ? 4.256 -6.433 33.739 1.00 59.47 101 ASN A C 1
ATOM 758 O O . ASN A 1 101 ? 5.021 -6.523 34.695 1.00 59.47 101 ASN A O 1
ATOM 762 N N . LEU A 1 102 ? 4.516 -7.016 32.564 1.00 56.38 102 LEU A N 1
ATOM 763 C CA . LEU A 1 102 ? 5.737 -7.766 32.244 1.00 56.38 102 LEU A CA 1
ATOM 764 C C . LEU A 1 102 ? 6.766 -6.908 31.493 1.00 56.38 102 LEU A C 1
ATOM 766 O O . LEU A 1 102 ? 7.960 -7.189 31.554 1.00 56.38 102 LEU A O 1
ATOM 770 N N . MET A 1 103 ? 6.314 -5.846 30.824 1.00 58.31 103 MET A N 1
ATOM 771 C CA . MET A 1 103 ? 7.151 -4.773 30.300 1.00 58.31 103 MET A CA 1
ATOM 772 C C . MET A 1 103 ? 6.846 -3.489 31.071 1.00 58.31 103 MET A C 1
ATOM 774 O O . MET A 1 103 ? 5.907 -2.786 30.696 1.00 58.31 103 MET A O 1
ATOM 778 N N . PRO A 1 104 ? 7.593 -3.167 32.144 1.00 52.28 104 PRO A N 1
ATOM 779 C CA . PRO A 1 104 ? 7.441 -1.872 32.785 1.00 52.28 104 PRO A CA 1
ATOM 780 C C . PRO A 1 104 ? 7.645 -0.784 31.732 1.00 52.28 104 PRO A C 1
ATOM 782 O O . PRO A 1 104 ? 8.622 -0.818 30.978 1.00 52.28 104 PRO A O 1
ATOM 785 N N . SER A 1 105 ? 6.711 0.167 31.686 1.00 49.56 105 SER A N 1
ATOM 786 C CA . SER A 1 105 ? 6.888 1.445 31.008 1.00 49.56 105 SER A CA 1
ATOM 787 C C . SER A 1 105 ? 8.284 1.951 31.348 1.00 49.56 105 SER A C 1
ATOM 789 O O . SER A 1 105 ? 8.609 2.127 32.524 1.00 49.56 105 SER A O 1
ATOM 791 N N . VAL A 1 106 ? 9.128 2.079 30.327 1.00 49.81 106 VAL A N 1
ATOM 792 C CA . VAL A 1 106 ? 10.515 2.512 30.475 1.00 49.81 106 VAL A CA 1
ATOM 793 C C . VAL A 1 106 ? 10.508 3.818 31.280 1.00 49.81 106 VAL A C 1
ATOM 795 O O . VAL A 1 106 ? 9.831 4.757 30.858 1.00 49.81 106 VAL A O 1
ATOM 798 N N . PRO A 1 107 ? 11.184 3.902 32.441 1.00 49.34 107 PRO A N 1
ATOM 799 C CA . PRO A 1 107 ? 11.382 5.190 33.089 1.00 49.34 107 PRO A CA 1
ATOM 800 C C . PRO A 1 107 ? 12.138 6.094 32.110 1.00 49.34 107 PRO A C 1
ATOM 802 O O . PRO A 1 107 ? 13.114 5.651 31.506 1.00 49.34 107 PRO A O 1
ATOM 805 N N . GLU A 1 108 ? 11.672 7.331 31.934 1.00 55.25 108 GLU A N 1
ATOM 806 C CA . GLU A 1 108 ? 12.190 8.339 30.989 1.00 55.25 108 GLU A CA 1
ATOM 807 C C . GLU A 1 108 ? 13.633 8.822 31.277 1.00 55.25 108 GLU A C 1
ATOM 809 O O . GLU A 1 108 ? 13.979 9.965 31.001 1.00 55.25 108 GLU A O 1
ATOM 814 N N . ASP A 1 109 ? 14.512 7.975 31.808 1.00 47.47 109 ASP A N 1
ATOM 815 C CA . ASP A 1 109 ? 15.902 8.316 32.098 1.00 47.47 109 ASP A CA 1
ATOM 816 C C . ASP A 1 109 ? 16.807 7.094 31.890 1.00 47.47 109 ASP A C 1
ATOM 818 O O . ASP A 1 109 ? 17.032 6.317 32.807 1.00 47.47 109 ASP A O 1
ATOM 822 N N . VAL A 1 110 ? 17.235 6.867 30.642 1.00 48.47 110 VAL A N 1
ATOM 823 C CA . VAL A 1 110 ? 18.616 6.543 30.226 1.00 48.47 110 VAL A CA 1
ATOM 824 C C . VAL A 1 110 ? 18.631 6.670 28.702 1.00 48.47 110 VAL A C 1
ATOM 826 O O . VAL A 1 110 ? 18.028 5.866 27.992 1.00 48.47 110 VAL A O 1
ATOM 829 N N . GLY A 1 111 ? 19.337 7.682 28.198 1.00 53.53 111 GLY A N 1
ATOM 830 C CA . GLY A 1 111 ? 19.568 7.931 26.775 1.00 53.53 111 GLY A CA 1
ATOM 831 C C . GLY A 1 111 ? 20.409 6.850 26.090 1.00 53.53 111 GLY A C 1
ATOM 832 O O . GLY A 1 111 ? 21.542 7.100 25.692 1.00 53.53 111 GLY A O 1
ATOM 833 N N . ALA A 1 112 ? 19.849 5.655 25.925 1.00 58.62 112 ALA A N 1
ATOM 834 C CA . ALA A 1 112 ? 20.340 4.641 25.006 1.00 58.62 112 ALA A CA 1
ATOM 835 C C . ALA A 1 112 ? 19.242 4.377 23.975 1.00 58.62 112 ALA A C 1
ATOM 837 O O . ALA A 1 112 ? 18.232 3.740 24.278 1.00 58.62 112 ALA A O 1
ATOM 838 N N . ASP A 1 113 ? 19.441 4.910 22.768 1.00 70.81 113 ASP A N 1
ATOM 839 C CA . ASP A 1 113 ? 18.545 4.750 21.624 1.00 70.81 113 ASP A CA 1
ATOM 840 C C . ASP A 1 113 ? 18.159 3.262 21.450 1.00 70.81 113 ASP A C 1
ATOM 842 O O . ASP A 1 113 ? 19.042 2.398 21.529 1.00 70.81 113 ASP A O 1
ATOM 846 N N . PRO A 1 114 ? 16.879 2.902 21.251 1.00 64.69 114 PRO A N 1
ATOM 847 C CA . PRO A 1 114 ? 16.465 1.504 21.107 1.00 64.69 114 PRO A CA 1
ATOM 848 C C . PRO A 1 114 ? 17.217 0.774 19.980 1.00 64.69 114 PRO A C 1
ATOM 850 O O . PRO A 1 114 ? 17.497 -0.419 20.114 1.00 64.69 114 PRO A O 1
ATOM 853 N N . ILE A 1 115 ? 17.644 1.490 18.932 1.00 70.31 115 ILE A N 1
ATOM 854 C CA . ILE A 1 115 ? 18.479 0.962 17.846 1.00 70.31 115 ILE A CA 1
ATOM 855 C C . ILE A 1 115 ? 19.871 0.600 18.371 1.00 70.31 115 ILE A C 1
ATOM 857 O O . ILE A 1 115 ? 20.412 -0.432 17.989 1.00 70.31 115 ILE A O 1
ATOM 861 N N . SER A 1 116 ? 20.436 1.366 19.309 1.00 66.44 116 SER A N 1
ATOM 862 C CA . SER A 1 116 ? 21.738 1.051 19.921 1.00 66.44 116 SER A CA 1
ATOM 863 C C . SER A 1 116 ? 21.702 -0.232 20.763 1.00 66.44 116 SER A C 1
ATOM 865 O O . SER A 1 116 ? 22.652 -1.015 20.742 1.00 66.44 116 SER A O 1
ATOM 867 N N . ARG A 1 117 ? 20.583 -0.510 21.449 1.00 68.19 117 ARG A N 1
ATOM 868 C CA . ARG A 1 117 ? 20.406 -1.741 22.243 1.00 68.19 117 ARG A CA 1
ATOM 869 C C . ARG A 1 117 ? 20.190 -2.962 21.354 1.00 68.19 117 ARG A C 1
ATOM 871 O O . ARG A 1 117 ? 20.747 -4.025 21.637 1.00 68.19 117 ARG A O 1
ATOM 878 N N . LEU A 1 118 ? 19.427 -2.802 20.273 1.00 71.69 118 LEU A N 1
ATOM 879 C CA . LEU A 1 118 ? 19.288 -3.819 19.230 1.00 71.69 118 LEU A CA 1
ATOM 880 C C . LEU A 1 118 ? 20.626 -4.076 18.533 1.00 71.69 118 LEU A C 1
ATOM 882 O O . LEU A 1 118 ? 21.025 -5.227 18.428 1.00 71.69 118 LEU A O 1
ATOM 886 N N . SER A 1 119 ? 21.370 -3.029 18.174 1.00 76.06 119 SER A N 1
ATOM 887 C CA . SER A 1 119 ? 22.711 -3.138 17.589 1.00 76.06 119 SER A CA 1
ATOM 888 C C . SER A 1 119 ? 23.672 -3.873 18.520 1.00 76.06 119 SER A C 1
ATOM 890 O O . SER A 1 119 ? 24.385 -4.763 18.072 1.00 76.06 119 SER A O 1
ATOM 892 N N . HIS A 1 120 ? 23.666 -3.565 19.820 1.00 78.06 120 HIS A N 1
ATOM 893 C CA . HIS A 1 120 ? 24.498 -4.277 20.790 1.00 78.06 120 HIS A CA 1
ATOM 894 C C . HIS A 1 120 ? 24.075 -5.746 20.936 1.00 78.06 120 HIS A C 1
ATOM 896 O O . HIS A 1 120 ? 24.926 -6.622 21.038 1.00 78.06 120 HIS A O 1
ATOM 902 N N . SER A 1 121 ? 22.772 -6.036 20.915 1.00 77.12 121 SER A N 1
ATOM 903 C CA . SER A 1 121 ? 22.260 -7.412 20.991 1.00 77.12 121 SER A CA 1
ATOM 904 C C . SER A 1 121 ? 22.597 -8.220 19.733 1.00 77.12 121 SER A C 1
ATOM 906 O O . SER A 1 121 ? 22.995 -9.376 19.842 1.00 77.12 121 SER A O 1
ATOM 908 N N . LEU A 1 122 ? 22.523 -7.600 18.553 1.00 74.81 122 LEU A N 1
ATOM 909 C CA . LEU A 1 122 ? 22.949 -8.193 17.283 1.00 74.81 122 LEU A CA 1
ATOM 910 C C . LEU A 1 122 ? 24.462 -8.454 17.264 1.00 74.81 122 LEU A C 1
ATOM 912 O O . LEU A 1 122 ? 24.888 -9.526 16.851 1.00 74.81 122 LEU A O 1
ATOM 916 N N . GLN A 1 123 ? 25.270 -7.542 17.812 1.00 76.94 123 GLN A N 1
ATOM 917 C CA . GLN A 1 123 ? 26.718 -7.741 17.940 1.00 76.94 123 GLN A CA 1
ATOM 918 C C . GLN A 1 123 ? 27.075 -8.916 18.872 1.00 76.94 123 GLN A C 1
ATOM 920 O O . GLN A 1 123 ? 28.094 -9.577 18.684 1.00 76.94 123 GLN A O 1
ATOM 925 N N . GLN A 1 124 ? 26.254 -9.188 19.894 1.00 82.06 124 GLN A N 1
ATOM 926 C CA . GLN A 1 124 ? 26.439 -10.361 20.759 1.00 82.06 124 GLN A CA 1
ATOM 927 C C . GLN A 1 124 ? 26.097 -11.670 20.033 1.00 82.06 124 GLN A C 1
ATOM 929 O O . GLN A 1 124 ? 26.744 -12.679 20.298 1.00 82.06 124 GLN A O 1
ATOM 934 N N . LEU A 1 125 ? 25.128 -11.661 19.111 1.00 73.44 125 LEU A N 1
ATOM 935 C CA . LEU A 1 125 ? 24.767 -12.833 18.304 1.00 73.44 125 LEU A CA 1
ATOM 936 C C . LEU A 1 125 ? 25.866 -13.203 17.296 1.00 73.44 125 LEU A C 1
ATOM 938 O O . LEU A 1 125 ? 26.213 -14.375 17.200 1.00 73.44 125 LEU A O 1
ATOM 942 N N . ASP A 1 126 ? 26.485 -12.217 16.646 1.00 73.94 126 ASP A N 1
ATOM 943 C CA . ASP A 1 126 ? 27.636 -12.421 15.745 1.00 73.94 126 ASP A CA 1
ATOM 944 C C . ASP A 1 126 ? 28.824 -13.086 16.476 1.00 73.94 126 ASP A C 1
ATOM 946 O O . ASP A 1 126 ? 29.448 -14.040 16.007 1.00 73.94 126 ASP A O 1
ATOM 950 N N . ARG A 1 127 ? 29.061 -12.676 17.730 1.00 82.56 127 ARG A N 1
ATOM 951 C CA . ARG A 1 127 ? 30.065 -13.308 18.595 1.00 82.56 127 ARG A CA 1
ATOM 952 C C . ARG A 1 127 ? 29.714 -14.756 18.953 1.00 82.56 127 ARG A C 1
ATOM 954 O O . ARG A 1 127 ? 30.626 -15.560 19.130 1.00 82.56 127 ARG A O 1
ATOM 961 N N . ILE A 1 128 ? 28.429 -15.091 19.087 1.00 78.00 128 ILE A N 1
ATOM 962 C CA . ILE A 1 128 ? 27.971 -16.462 19.363 1.00 78.00 128 ILE A CA 1
ATOM 963 C C . ILE A 1 128 ? 28.207 -17.361 18.144 1.00 78.00 128 ILE A C 1
ATOM 965 O O . ILE A 1 128 ? 28.670 -18.486 18.320 1.00 78.00 128 ILE A O 1
ATOM 969 N N . GLU A 1 129 ? 27.972 -16.866 16.929 1.00 79.94 129 GLU A N 1
ATOM 970 C CA . GLU A 1 129 ? 28.248 -17.604 15.689 1.00 79.94 129 GLU A CA 1
ATOM 971 C C . GLU A 1 129 ? 29.748 -17.905 15.539 1.00 79.94 129 GLU A C 1
ATOM 973 O O . GLU A 1 129 ? 30.138 -19.062 15.375 1.00 79.94 129 GLU A O 1
ATOM 978 N N . SER A 1 130 ? 30.608 -16.907 15.767 1.00 80.31 130 SER A N 1
ATOM 979 C CA . SER A 1 130 ? 32.066 -17.103 15.754 1.00 80.31 130 SER A CA 1
ATOM 980 C C . SER A 1 130 ? 32.555 -18.082 16.833 1.00 80.31 130 SER A C 1
ATOM 982 O O . SER A 1 130 ? 33.494 -18.852 16.615 1.00 80.31 130 SER A O 1
ATOM 984 N N . LEU A 1 131 ? 31.927 -18.080 18.013 1.00 80.75 131 LEU A N 1
ATOM 985 C CA . LEU A 1 131 ? 32.242 -19.046 19.067 1.00 80.75 131 LEU A CA 1
ATOM 986 C C . LEU A 1 131 ? 31.761 -20.457 18.708 1.00 80.75 131 LEU A C 1
ATOM 988 O O . LEU A 1 131 ? 32.457 -21.416 19.029 1.00 80.75 131 LEU A O 1
ATOM 992 N N . SER A 1 132 ? 30.629 -20.596 18.016 1.00 84.88 132 SER A N 1
ATOM 993 C CA . SER A 1 132 ? 30.128 -21.883 17.518 1.00 84.88 132 SER A CA 1
ATOM 994 C C . SER A 1 132 ? 31.097 -22.522 16.518 1.00 84.88 132 SER A C 1
ATOM 996 O O . SER A 1 132 ? 31.387 -23.717 16.610 1.00 84.88 132 SER A O 1
ATOM 998 N N . GLU A 1 133 ? 31.658 -21.730 15.601 1.00 85.19 133 GLU A N 1
ATOM 999 C CA . GLU A 1 133 ? 32.688 -22.203 14.667 1.00 85.19 133 GLU A CA 1
ATOM 1000 C C . GLU A 1 133 ? 33.974 -22.618 15.395 1.00 85.19 133 GLU A C 1
ATOM 1002 O O . GLU A 1 133 ? 34.545 -23.675 15.118 1.00 85.19 133 GLU A O 1
ATOM 1007 N N . GLN A 1 134 ? 34.414 -21.825 16.379 1.00 89.88 134 GLN A N 1
ATOM 1008 C CA . GLN A 1 134 ? 35.598 -22.149 17.181 1.00 89.88 134 GLN A CA 1
ATOM 1009 C C . GLN A 1 134 ? 35.406 -23.416 18.021 1.00 89.88 134 GLN A C 1
ATOM 1011 O O . GLN A 1 134 ? 36.346 -24.201 18.147 1.00 89.88 134 GLN A O 1
ATOM 1016 N N . ILE A 1 135 ? 34.212 -23.637 18.578 1.00 85.88 135 ILE A N 1
ATOM 1017 C CA . ILE A 1 135 ? 33.877 -24.862 19.316 1.00 85.88 135 ILE A CA 1
ATOM 1018 C C . ILE A 1 135 ? 33.906 -26.064 18.372 1.00 85.88 135 ILE A C 1
ATOM 1020 O O . ILE A 1 135 ? 34.586 -27.034 18.684 1.00 85.88 135 ILE A O 1
ATOM 1024 N N . SER A 1 136 ? 33.287 -25.963 17.192 1.00 82.44 136 SER A N 1
ATOM 1025 C CA . SER A 1 136 ? 33.281 -27.043 16.190 1.00 82.44 136 SER A CA 1
ATOM 1026 C C . SER A 1 136 ? 34.705 -27.446 15.780 1.00 82.44 136 SER A C 1
ATOM 1028 O O . SER A 1 136 ? 35.047 -28.626 15.718 1.00 82.44 136 SER A O 1
ATOM 1030 N N . PHE A 1 137 ? 35.584 -26.459 15.580 1.00 78.62 137 PHE A N 1
ATOM 1031 C CA . PHE A 1 137 ? 36.995 -26.697 15.269 1.00 78.62 137 PHE A CA 1
ATOM 1032 C C . PHE A 1 137 ? 37.775 -27.314 16.442 1.00 78.62 137 PHE A C 1
ATOM 1034 O O . PHE A 1 137 ? 38.691 -28.117 16.249 1.00 78.62 137 PHE A O 1
ATOM 1041 N N . LEU A 1 138 ? 37.447 -26.936 17.680 1.00 77.06 138 LEU A N 1
ATOM 1042 C CA . LEU A 1 138 ? 38.053 -27.528 18.871 1.00 77.06 138 LEU A CA 1
ATOM 1043 C C . LEU A 1 138 ? 37.569 -28.963 19.107 1.00 77.06 138 LEU A C 1
ATOM 1045 O O . LEU A 1 138 ? 38.381 -29.782 19.528 1.00 77.06 138 LEU A O 1
ATOM 1049 N N . GLU A 1 139 ? 36.309 -29.278 18.802 1.00 80.75 139 GLU A N 1
ATOM 1050 C CA . GLU A 1 139 ? 35.747 -30.633 18.864 1.00 80.75 139 GLU A CA 1
ATOM 1051 C C . GLU A 1 139 ? 36.453 -31.568 17.871 1.00 80.75 139 GLU A C 1
ATOM 1053 O O . GLU A 1 139 ? 36.996 -32.591 18.292 1.00 80.75 139 GLU A O 1
ATOM 1058 N N . GLU A 1 140 ? 36.603 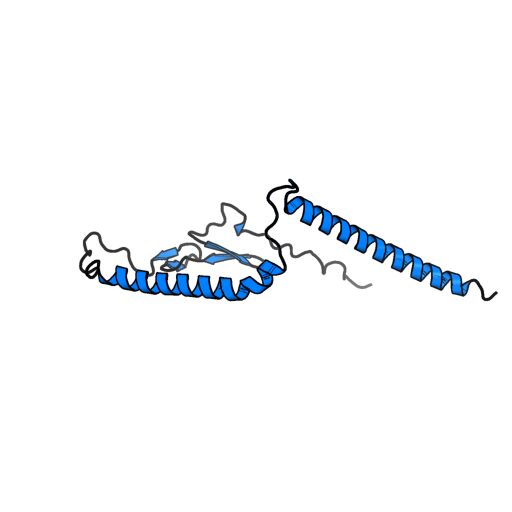-31.162 16.603 1.00 79.25 140 GLU A N 1
ATOM 1059 C CA . GLU A 1 140 ? 37.360 -31.917 15.586 1.00 79.25 140 GLU A CA 1
ATOM 1060 C C . GLU A 1 140 ? 38.816 -32.175 16.026 1.00 79.25 140 GLU A C 1
ATOM 1062 O O . GLU A 1 140 ? 39.398 -33.254 15.835 1.00 79.25 140 GLU A O 1
ATOM 1067 N N . ARG A 1 141 ? 39.429 -31.185 16.685 1.00 75.12 141 ARG A N 1
ATOM 1068 C CA . ARG A 1 141 ? 40.791 -31.301 17.217 1.00 75.12 141 ARG A CA 1
ATOM 1069 C C . ARG A 1 141 ? 40.892 -32.159 18.474 1.00 75.12 141 ARG A C 1
ATOM 1071 O O . ARG A 1 141 ? 41.924 -32.799 18.678 1.00 75.12 141 ARG A O 1
ATOM 1078 N N . LEU A 1 142 ? 39.867 -32.184 19.321 1.00 69.81 142 LEU A N 1
ATOM 1079 C CA . LEU A 1 142 ? 39.818 -33.070 20.483 1.00 69.81 142 LEU A CA 1
ATOM 1080 C C . LEU A 1 142 ? 39.697 -34.530 20.036 1.00 69.81 142 LEU A C 1
ATOM 1082 O O . LEU A 1 142 ? 40.383 -35.401 20.570 1.00 69.81 142 LEU A O 1
ATOM 1086 N N . GLU A 1 143 ? 38.886 -34.780 19.011 1.00 67.56 143 GLU A N 1
ATOM 1087 C CA . GLU A 1 143 ? 38.630 -36.113 18.467 1.00 67.56 143 GLU A CA 1
ATOM 1088 C C . GLU A 1 143 ? 39.871 -36.684 17.755 1.00 67.56 143 GLU A C 1
ATOM 1090 O O . GLU A 1 143 ? 40.258 -37.838 17.966 1.00 67.56 143 GLU A O 1
ATOM 1095 N N . THR A 1 144 ? 40.608 -35.836 17.029 1.00 62.91 144 THR A N 1
ATOM 1096 C CA . THR A 1 144 ? 41.919 -36.189 16.449 1.00 62.91 144 THR A CA 1
ATOM 1097 C C . THR A 1 144 ? 43.045 -36.312 17.486 1.00 62.91 144 THR A C 1
ATOM 1099 O O . THR A 1 144 ? 43.979 -37.091 17.277 1.00 62.91 144 THR A O 1
ATOM 1102 N N . CYS A 1 145 ? 42.974 -35.606 18.622 1.00 56.09 145 CYS A N 1
ATO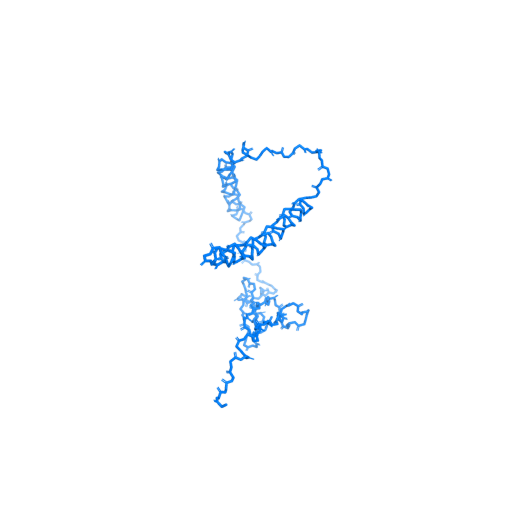M 1103 C CA . CYS A 1 145 ? 43.883 -35.822 19.755 1.00 56.09 145 CYS A CA 1
ATOM 1104 C C . CYS A 1 145 ? 43.622 -37.158 20.466 1.00 56.09 145 CYS A C 1
ATOM 1106 O O . CYS A 1 145 ? 44.583 -37.801 20.889 1.00 56.09 145 CYS A O 1
ATOM 1108 N N . SER A 1 146 ? 42.367 -37.614 20.542 1.00 52.38 146 SER A N 1
ATOM 1109 C CA . SER A 1 146 ? 42.023 -38.932 21.098 1.00 52.38 146 SER A CA 1
ATOM 1110 C C . SER A 1 146 ? 42.689 -40.073 20.310 1.00 52.38 146 SER A C 1
ATOM 1112 O O . SER A 1 146 ? 43.253 -40.989 20.902 1.00 52.38 146 SER A O 1
ATOM 1114 N N . CYS A 1 147 ? 42.764 -39.955 18.976 1.00 47.09 147 CYS A N 1
ATOM 1115 C CA . CYS A 1 147 ? 43.460 -40.920 18.108 1.00 47.09 147 CYS A CA 1
ATOM 1116 C C . CYS A 1 147 ? 44.994 -40.955 18.274 1.00 47.09 147 CYS A C 1
ATOM 1118 O O . CYS A 1 147 ? 45.640 -41.870 17.766 1.00 47.09 147 CYS A O 1
ATOM 1120 N N . LYS A 1 148 ? 45.612 -39.971 18.943 1.00 51.81 148 LYS A N 1
ATOM 1121 C CA . LYS A 1 148 ? 47.073 -39.924 19.149 1.00 51.81 148 LYS A CA 1
ATOM 1122 C C . LYS A 1 148 ? 47.547 -40.569 20.451 1.00 51.81 148 LYS A C 1
ATOM 1124 O O . LYS A 1 148 ? 48.755 -40.671 20.635 1.00 51.81 148 LYS A O 1
ATOM 1129 N N . ASN A 1 149 ? 46.641 -41.002 21.328 1.00 52.56 149 ASN A N 1
ATOM 1130 C CA . ASN A 1 149 ? 46.996 -41.574 22.630 1.00 52.56 149 ASN A CA 1
ATOM 1131 C C . ASN A 1 149 ? 46.897 -43.116 22.685 1.00 52.56 149 ASN A C 1
ATOM 1133 O O . ASN A 1 149 ? 46.934 -43.682 23.774 1.00 52.56 149 ASN A O 1
ATOM 1137 N N . GLU A 1 150 ? 46.782 -43.789 21.530 1.00 54.28 150 GLU A N 1
ATOM 1138 C CA . GLU A 1 150 ? 46.784 -45.261 21.398 1.00 54.28 150 GLU A CA 1
ATOM 1139 C C . GLU A 1 150 ? 48.028 -45.829 20.666 1.00 54.28 150 GLU A C 1
ATOM 1141 O O . GLU A 1 150 ? 47.940 -46.856 19.993 1.00 54.28 150 GLU A O 1
ATOM 1146 N N . LEU A 1 151 ? 49.208 -45.206 20.808 1.00 44.16 151 LEU A N 1
ATOM 1147 C CA . LEU A 1 151 ? 50.499 -45.831 20.460 1.00 44.16 151 LEU A CA 1
ATOM 1148 C C . LEU A 1 151 ? 51.558 -45.641 21.548 1.00 44.16 151 LEU A C 1
ATOM 1150 O O . LEU A 1 151 ? 51.792 -44.478 21.942 1.00 44.16 151 LEU A O 1
#

Sequence (151 aa):
MHHDLCSSWAEDTDVDECAAQSHGCSQLCLNTAGSFRCACRDGFSLAADHKSCQPLVPAPEPGAFSQAGPPSEVKEEVKDLRSRVEALEQKLQLVLAPFHNLMPSVPEDVGADPISRLSHSLQQLDRIESLSEQISFLEERLETCSCKNEL

Secondary structure (DSSP, 8-state):
-----S-TT-------GGGSTT---SSEEEEETTEEEEE--TTEEE-TTSS-EEESSPPPPTT----PPPTTHHHHHHHHHHHHHHHHHHHHHHHHHHHHTTS----S-----HHHHHHHHHHHHHHHHHHHHHHHHHHHHHHHHHTTS--

Organism: Amazona aestiva (NCBI:txid12930)

Foldseek 3Di:
DDDDDPPPPPPLPADQCVVDPPVQAPDDWAGDRNGIFHDDDPQWDQDPVRRDTHGPDPDPDPPPPDDPPPPVPVVVVVVVVVVVVVVVVVVVCVVCVVVCVVVPDPDPDDPDPPVNVVVVVVVVVVVVVVVVVVVVVVVVVVVVVVVVPPD